Protein AF-A0A7V2MUT1-F1 (afdb_monomer)

Mean predicted aligned error: 11.18 Å

Foldseek 3Di:
DDDDDDDDPDPDPPPAFEKEKEEAPPDPQSVVVVVLCVVVVHHYHYHYCVVPNDDLVVLLLCCVQPNPPQFFDCPDPVNVVVVDDPVPDDSVRSSVVCNVPVVRTQDTWMDGPSDIHGTRDSVVVVVVVVVVVVPDPPDDPDD

Sequence (143 aa):
MGGVGGAPGPRRPGARVTVQVFGFRDCQDTRKALRFFAERRVAVQFVDLAVRPASRGELRRFHERLGAAALIDRERRRFRELGLHVAGDSPERLLERALAEPRILRTPLVRCGQQVAVGHAPETWGAWLAAAGARGPSGRPAG

Nearest PDB structures (foldseek):
  1rw1-assembly1_A  TM=8.883E-01  e=1.138E-09  Pseudomonas aeruginosa PAO1
  3gfk-assembly1_A  TM=9.267E-01  e=1.282E-07  Bacillus subtilis
  6gho-assembly1_A  TM=8.638E-01  e=2.167E-07  Bacillus subtilis subsp. subtilis str. 168
  3l78-assembly1_A  TM=7.827E-01  e=4.792E-08  Streptococcus mutans UA159
  6ghb-assembly1_A  TM=8.557E-01  e=2.990E-06  Bacillus subtilis subsp. subtilis str. 168

Solvent-accessible surface area (backbone atoms only — not comparable to full-atom values): 8678 Å² total; per-residue (Å²): 139,83,90,77,79,82,75,83,66,86,74,74,78,68,83,67,69,53,32,37,39,36,26,44,91,87,38,64,44,27,55,52,52,54,48,61,36,51,79,66,74,46,53,70,48,79,41,45,40,87,83,48,63,72,51,69,72,54,55,47,51,46,31,78,74,62,33,65,75,53,45,36,36,79,82,41,65,70,33,58,75,65,67,64,68,74,83,86,57,52,73,68,57,55,43,53,48,39,65,76,42,54,82,48,42,32,49,15,36,37,35,48,86,94,46,72,49,56,34,79,50,68,68,62,52,48,51,52,52,50,59,56,63,69,60,53,82,78,75,75,80,87,127

Structure (mmCIF, N/CA/C/O backbone):
data_AF-A0A7V2MUT1-F1
#
_entry.id   AF-A0A7V2MUT1-F1
#
loop_
_atom_site.group_PDB
_atom_site.id
_atom_site.type_symbol
_atom_site.label_atom_id
_atom_site.label_alt_id
_atom_site.label_comp_id
_atom_site.label_asym_id
_atom_site.label_entity_id
_atom_site.label_seq_id
_atom_site.pdbx_PDB_ins_code
_atom_site.Cartn_x
_atom_site.Cartn_y
_atom_site.Cartn_z
_atom_site.occupancy
_atom_site.B_iso_or_equiv
_atom_site.auth_seq_id
_atom_site.auth_comp_id
_atom_site.auth_asym_id
_atom_site.auth_atom_id
_atom_site.pdbx_PDB_model_num
ATOM 1 N N . MET A 1 1 ? -31.826 -6.967 45.570 1.00 52.41 1 MET A N 1
ATOM 2 C CA . MET A 1 1 ? -30.624 -7.550 44.934 1.00 52.41 1 MET A CA 1
ATOM 3 C C . MET A 1 1 ? -31.049 -8.248 43.655 1.00 52.41 1 MET A C 1
ATOM 5 O O . MET A 1 1 ? -32.082 -8.897 43.685 1.00 52.41 1 MET A O 1
ATOM 9 N N . GLY A 1 2 ? -30.289 -8.103 42.567 1.00 45.62 2 GLY A N 1
ATOM 10 C CA . GLY A 1 2 ? -30.521 -8.842 41.319 1.00 45.62 2 GLY A CA 1
ATOM 11 C C . GLY A 1 2 ? -30.634 -7.959 40.079 1.00 45.62 2 GLY A C 1
ATOM 12 O O . GLY A 1 2 ? -31.640 -8.005 39.383 1.00 45.62 2 GLY A O 1
ATOM 13 N N . GLY A 1 3 ? -29.614 -7.142 39.807 1.00 48.19 3 GLY A N 1
ATOM 14 C CA . GLY A 1 3 ? -29.414 -6.621 38.460 1.00 48.19 3 GLY A CA 1
ATOM 15 C C . GLY A 1 3 ? -28.873 -7.735 37.568 1.00 48.19 3 GLY A C 1
ATOM 16 O O . GLY A 1 3 ? -27.911 -8.401 37.940 1.00 48.19 3 GLY A O 1
ATOM 17 N N . VAL A 1 4 ? -29.467 -7.918 36.393 1.00 55.84 4 VAL A N 1
ATOM 18 C CA . VAL A 1 4 ? -28.832 -8.619 35.273 1.00 55.84 4 VAL A CA 1
ATOM 19 C C . VAL A 1 4 ? -29.024 -7.769 34.026 1.00 55.84 4 VAL A C 1
ATOM 21 O O . VAL A 1 4 ? -30.126 -7.335 33.698 1.00 55.84 4 VAL A O 1
ATOM 24 N N . GLY A 1 5 ? -27.887 -7.414 33.435 1.00 39.53 5 GLY A N 1
ATOM 25 C CA . GLY A 1 5 ? -27.744 -6.341 32.467 1.00 39.53 5 GLY A CA 1
ATOM 26 C C . GLY A 1 5 ? -28.428 -6.640 31.142 1.00 39.53 5 GLY A C 1
ATOM 27 O O . GLY A 1 5 ? -28.328 -7.742 30.605 1.00 39.53 5 GLY A O 1
ATOM 28 N N . GLY A 1 6 ? -29.076 -5.613 30.591 1.00 38.03 6 GLY A N 1
ATOM 29 C CA . GLY A 1 6 ? -29.519 -5.616 29.206 1.00 38.03 6 GLY A CA 1
ATOM 30 C C . GLY A 1 6 ? -28.330 -5.889 28.287 1.00 38.03 6 GLY A C 1
ATOM 31 O O . GLY A 1 6 ? -27.323 -5.178 28.317 1.00 38.03 6 GLY A O 1
ATOM 32 N N . ALA A 1 7 ? -28.441 -6.952 27.495 1.00 49.38 7 ALA A N 1
ATOM 33 C CA . ALA A 1 7 ? -27.472 -7.291 26.470 1.00 49.38 7 ALA A CA 1
ATOM 34 C C . ALA A 1 7 ? -27.278 -6.094 25.519 1.00 49.38 7 ALA A C 1
ATOM 36 O O . ALA A 1 7 ? -28.265 -5.491 25.086 1.00 49.38 7 ALA A O 1
ATOM 37 N N . PRO A 1 8 ? -26.037 -5.730 25.152 1.00 48.09 8 PRO A N 1
ATOM 38 C CA . PRO A 1 8 ? -25.836 -4.740 24.111 1.00 48.09 8 PRO A CA 1
ATOM 39 C C . PRO A 1 8 ? -26.348 -5.333 22.794 1.00 48.09 8 PRO A C 1
ATOM 41 O O . PRO A 1 8 ? -25.790 -6.306 22.287 1.00 48.09 8 PRO A O 1
ATOM 44 N N . GLY A 1 9 ? -27.420 -4.749 22.252 1.00 40.25 9 GLY A N 1
ATOM 45 C CA . GLY A 1 9 ? -27.944 -5.092 20.930 1.00 40.25 9 GLY A CA 1
ATOM 46 C C . GLY A 1 9 ? -26.858 -5.021 19.844 1.00 40.25 9 GLY A C 1
ATOM 47 O O . GLY A 1 9 ? -25.795 -4.427 20.067 1.00 40.25 9 GLY A O 1
ATOM 48 N N . PRO A 1 10 ? -27.088 -5.617 18.659 1.00 52.59 10 PRO A N 1
ATOM 49 C CA . PRO A 1 10 ? -26.097 -5.649 17.592 1.00 52.59 10 PRO A CA 1
ATOM 50 C C . PRO A 1 10 ? -25.665 -4.219 17.265 1.00 52.59 10 PRO A C 1
ATOM 52 O O . PRO A 1 10 ? -26.432 -3.414 16.732 1.00 52.59 10 PRO A O 1
ATOM 55 N N . ARG A 1 11 ? -24.422 -3.887 17.630 1.00 49.41 11 ARG A N 1
ATOM 56 C CA . ARG A 1 11 ? -23.810 -2.600 17.310 1.00 49.41 11 ARG A CA 1
ATOM 57 C C . ARG A 1 11 ? -23.879 -2.443 15.796 1.00 49.41 11 ARG A C 1
ATOM 59 O O . ARG A 1 11 ? -23.211 -3.183 15.072 1.00 49.41 11 ARG A O 1
ATOM 66 N N . ARG A 1 12 ? -24.686 -1.490 15.320 1.00 48.88 12 ARG A N 1
ATOM 67 C CA . ARG A 1 12 ? -24.679 -1.060 13.917 1.00 48.88 12 ARG A CA 1
ATOM 68 C C . ARG A 1 12 ? -23.217 -0.801 13.537 1.00 48.88 12 ARG A C 1
ATOM 70 O O . ARG A 1 12 ? -22.563 -0.039 14.254 1.00 48.88 12 ARG A O 1
ATOM 77 N N . PRO A 1 13 ? -22.660 -1.421 12.482 1.00 46.03 13 PRO A N 1
ATOM 78 C CA . PRO A 1 13 ? -21.322 -1.075 12.039 1.00 46.03 13 PRO A CA 1
ATOM 79 C C . PRO A 1 13 ? -21.380 0.350 11.480 1.00 46.03 13 PRO A C 1
ATOM 81 O O . PRO A 1 13 ? -21.683 0.551 10.309 1.00 46.03 13 PRO A O 1
ATOM 84 N N . GLY A 1 14 ? -21.126 1.345 12.337 1.00 46.94 14 GLY A N 1
ATOM 85 C CA . GLY A 1 14 ? -20.798 2.697 11.900 1.00 46.94 14 GLY A CA 1
ATOM 86 C C . GLY A 1 14 ? -19.679 2.571 10.876 1.00 46.94 14 GLY A C 1
ATOM 87 O O . GLY A 1 14 ? -18.706 1.875 11.163 1.00 46.94 14 GLY A O 1
ATOM 88 N N . ALA A 1 15 ? -19.915 3.107 9.674 1.00 52.34 15 ALA A N 1
ATOM 89 C CA . ALA A 1 15 ? -19.104 2.984 8.462 1.00 52.34 15 ALA A CA 1
ATOM 90 C C . ALA A 1 15 ? -17.687 2.446 8.735 1.00 52.34 15 ALA A C 1
ATOM 92 O O . ALA A 1 15 ? -16.769 3.203 9.053 1.00 52.34 15 ALA A O 1
ATOM 93 N N . ARG A 1 16 ? -17.526 1.113 8.693 1.00 58.03 16 ARG A N 1
ATOM 94 C CA . ARG A 1 16 ? -16.249 0.483 9.042 1.00 58.03 16 ARG A CA 1
ATOM 95 C C . ARG A 1 16 ? -15.220 0.914 8.010 1.00 58.03 16 ARG A C 1
ATOM 97 O O . ARG A 1 16 ? -15.340 0.572 6.833 1.00 58.03 16 ARG A O 1
ATOM 104 N N . VAL A 1 17 ? -14.203 1.642 8.464 1.00 70.75 17 VAL A N 1
ATOM 105 C CA . VAL A 1 17 ? -12.996 1.908 7.682 1.00 70.75 17 VAL A CA 1
ATOM 106 C C . VAL A 1 17 ? -12.457 0.562 7.213 1.00 70.75 17 VAL A C 1
ATOM 108 O O . VAL A 1 17 ? -11.983 -0.242 8.014 1.00 70.75 17 VAL A O 1
ATOM 111 N N . THR A 1 18 ? -12.616 0.295 5.921 1.00 81.75 18 THR A N 1
ATOM 112 C CA . THR A 1 18 ? -12.179 -0.952 5.301 1.00 81.75 18 THR A CA 1
ATOM 113 C C . THR A 1 18 ? -10.854 -0.673 4.624 1.00 81.75 18 THR A C 1
ATOM 115 O O . THR A 1 18 ? -10.796 0.064 3.634 1.00 81.75 18 THR A O 1
ATOM 118 N N . VAL A 1 19 ? -9.791 -1.232 5.193 1.00 89.31 19 VAL A N 1
ATOM 119 C CA . VAL A 1 19 ? -8.444 -1.123 4.644 1.00 89.31 19 VAL A CA 1
ATOM 120 C C . VAL A 1 19 ? -8.163 -2.368 3.816 1.00 89.31 19 VAL A C 1
ATOM 122 O O . VAL A 1 19 ? -8.417 -3.485 4.252 1.00 89.31 19 VAL A O 1
ATOM 125 N N . GLN A 1 20 ? -7.639 -2.185 2.613 1.00 91.38 20 GLN A N 1
ATOM 126 C CA . GLN A 1 20 ? -7.138 -3.268 1.774 1.00 91.38 20 GLN A CA 1
ATOM 127 C C . GLN A 1 20 ? -5.624 -3.133 1.674 1.00 91.38 20 GLN A C 1
ATOM 129 O O . GLN A 1 20 ? -5.113 -2.040 1.432 1.00 91.38 20 GLN A O 1
ATOM 134 N N . VAL A 1 21 ? -4.910 -4.229 1.887 1.00 92.19 21 VAL A N 1
ATOM 135 C CA . VAL A 1 21 ? -3.452 -4.294 1.812 1.00 92.1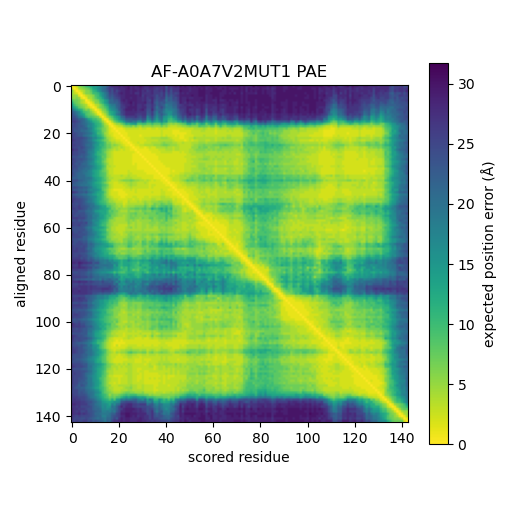9 21 VAL A CA 1
ATOM 136 C C . VAL A 1 21 ? -3.100 -5.336 0.768 1.00 92.19 21 VAL A C 1
ATOM 138 O O . VAL A 1 21 ? -3.325 -6.524 0.980 1.00 92.19 21 VAL A O 1
ATOM 141 N N . PHE A 1 22 ? -2.532 -4.893 -0.345 1.00 92.06 22 PHE A N 1
ATOM 142 C CA . PHE A 1 22 ? -1.999 -5.759 -1.384 1.00 92.06 22 PHE A CA 1
ATOM 143 C C . PHE A 1 22 ? -0.491 -5.868 -1.201 1.00 92.06 22 PHE A C 1
ATOM 145 O O . PHE A 1 22 ? 0.209 -4.862 -1.072 1.00 92.06 22 PHE A O 1
ATOM 152 N N . GLY A 1 23 ? 0.034 -7.079 -1.182 1.00 90.94 23 GLY A N 1
ATOM 153 C CA . GLY A 1 23 ? 1.463 -7.284 -1.021 1.00 90.94 23 GLY A CA 1
ATOM 154 C C . GLY A 1 23 ? 1.820 -8.750 -1.090 1.00 90.94 23 GLY A C 1
ATOM 155 O O . GLY A 1 23 ? 1.025 -9.569 -1.538 1.00 90.94 23 GLY A O 1
ATOM 156 N N . PHE A 1 24 ? 3.011 -9.072 -0.609 1.00 89.75 24 PHE A N 1
ATOM 157 C CA . PHE A 1 24 ? 3.489 -10.446 -0.540 1.00 89.75 24 PHE A CA 1
ATOM 158 C C . PHE A 1 24 ? 3.736 -10.846 0.909 1.00 89.75 24 PHE A C 1
ATOM 160 O O . PHE A 1 24 ? 4.117 -10.015 1.739 1.00 89.75 24 PHE A O 1
ATOM 167 N N . ARG A 1 25 ? 3.545 -12.127 1.226 1.00 86.81 25 ARG A N 1
ATOM 168 C CA . ARG A 1 25 ? 3.746 -12.653 2.589 1.00 86.81 25 ARG A CA 1
ATOM 169 C C . ARG A 1 25 ? 5.214 -12.624 3.029 1.00 86.81 25 ARG A C 1
ATOM 171 O O . ARG A 1 25 ? 5.493 -12.416 4.209 1.00 86.81 25 ARG A O 1
ATOM 178 N N . ASP A 1 26 ? 6.142 -12.788 2.088 1.00 86.31 26 ASP A N 1
ATOM 179 C CA . ASP A 1 26 ? 7.594 -12.699 2.295 1.00 86.31 26 ASP A CA 1
ATOM 180 C C . ASP A 1 26 ? 8.070 -11.247 2.521 1.00 86.31 26 ASP A C 1
ATOM 182 O O . ASP A 1 26 ? 9.105 -11.017 3.154 1.00 86.31 26 ASP A O 1
ATOM 186 N N . CYS A 1 27 ? 7.281 -10.244 2.123 1.00 86.06 27 CYS A N 1
ATOM 187 C CA . CYS A 1 27 ? 7.610 -8.831 2.294 1.00 86.06 27 CYS A CA 1
ATOM 188 C C . CYS A 1 27 ? 7.480 -8.367 3.760 1.00 86.06 27 CYS A C 1
ATOM 190 O O . CYS A 1 27 ? 6.403 -8.393 4.364 1.00 86.06 27 CYS A O 1
ATOM 192 N N . GLN A 1 28 ? 8.581 -7.875 4.340 1.00 87.69 28 GLN A N 1
ATOM 193 C CA . GLN A 1 28 ? 8.596 -7.342 5.710 1.00 87.69 28 GLN A CA 1
ATOM 194 C C . GLN A 1 28 ? 7.690 -6.115 5.875 1.00 87.69 28 GLN A C 1
ATOM 196 O O . GLN A 1 28 ? 6.960 -6.022 6.860 1.00 87.69 28 GLN A O 1
ATOM 201 N N . ASP A 1 29 ? 7.680 -5.203 4.902 1.00 89.50 29 ASP A N 1
ATOM 202 C CA . ASP A 1 29 ? 6.872 -3.979 4.971 1.00 89.50 29 ASP A CA 1
ATOM 203 C C . ASP A 1 29 ? 5.370 -4.273 4.935 1.00 89.50 29 ASP A C 1
ATOM 205 O O . ASP A 1 29 ? 4.587 -3.610 5.617 1.00 89.50 29 ASP A O 1
ATOM 209 N N . THR A 1 30 ? 4.972 -5.327 4.215 1.00 91.00 30 THR A N 1
ATOM 210 C CA . THR A 1 30 ? 3.588 -5.819 4.208 1.00 91.00 30 THR A CA 1
ATOM 211 C C . THR A 1 30 ? 3.193 -6.316 5.597 1.00 91.00 30 THR A C 1
ATOM 213 O O . THR A 1 30 ? 2.165 -5.902 6.129 1.00 91.00 30 THR A O 1
ATOM 216 N N . ARG A 1 31 ? 4.041 -7.124 6.247 1.00 91.19 31 ARG A N 1
ATOM 217 C CA . ARG A 1 31 ? 3.808 -7.587 7.627 1.00 91.19 31 ARG A CA 1
ATOM 218 C C . ARG A 1 31 ? 3.721 -6.428 8.623 1.00 91.19 31 ARG A C 1
ATOM 220 O O . ARG A 1 31 ? 2.836 -6.436 9.478 1.00 91.19 31 ARG A O 1
ATOM 227 N N . LYS A 1 32 ? 4.582 -5.411 8.489 1.00 91.56 32 LYS A N 1
ATOM 228 C CA . LYS A 1 32 ? 4.521 -4.187 9.308 1.00 91.56 32 LYS A CA 1
ATOM 229 C C . LYS A 1 32 ? 3.193 -3.447 9.125 1.00 91.56 32 LYS A C 1
ATOM 231 O O . LYS A 1 32 ? 2.601 -3.034 10.117 1.00 91.56 32 LYS A O 1
ATOM 236 N N . ALA A 1 33 ? 2.706 -3.311 7.888 1.00 91.88 33 ALA A N 1
ATOM 237 C CA . ALA A 1 33 ? 1.413 -2.683 7.610 1.00 91.88 33 ALA A CA 1
ATOM 238 C C . ALA A 1 33 ? 0.254 -3.452 8.256 1.00 91.88 33 ALA A C 1
ATOM 240 O O . ALA A 1 33 ? -0.548 -2.864 8.977 1.00 91.88 33 ALA A O 1
ATOM 241 N N . LEU A 1 34 ? 0.200 -4.774 8.062 1.00 90.88 34 LEU A N 1
ATOM 242 C CA . LEU A 1 34 ? -0.826 -5.624 8.672 1.00 90.88 34 LEU A CA 1
ATOM 243 C C . LEU A 1 34 ? -0.837 -5.481 10.198 1.00 90.88 34 LEU A C 1
ATOM 245 O O . LEU A 1 34 ? -1.899 -5.275 10.785 1.00 90.88 34 LEU A O 1
ATOM 249 N N . ARG A 1 35 ? 0.342 -5.516 10.834 1.00 90.19 35 ARG A N 1
ATOM 250 C CA . ARG A 1 35 ? 0.480 -5.329 12.283 1.00 90.19 35 ARG A CA 1
ATOM 251 C C . ARG A 1 35 ? -0.011 -3.953 12.736 1.00 90.19 35 ARG A C 1
ATOM 253 O O . ARG A 1 35 ? -0.794 -3.884 13.677 1.00 90.19 35 ARG A O 1
ATOM 260 N N . PHE A 1 36 ? 0.381 -2.884 12.041 1.00 90.62 36 PHE A N 1
ATOM 261 C CA . PHE A 1 36 ? -0.010 -1.512 12.376 1.00 90.62 36 PHE A CA 1
ATOM 262 C C . PHE A 1 36 ? -1.534 -1.344 12.477 1.00 90.62 36 PHE A C 1
ATOM 264 O O . PHE A 1 36 ? -2.037 -0.721 13.417 1.00 90.62 36 PHE A O 1
ATOM 271 N N . PHE A 1 37 ? -2.268 -1.905 11.514 1.00 88.62 37 PHE A N 1
ATOM 272 C CA . PHE A 1 37 ? -3.729 -1.850 11.484 1.00 88.62 37 PHE A CA 1
ATOM 273 C C . PHE A 1 37 ? -4.381 -2.830 12.468 1.00 88.62 37 PHE A C 1
ATOM 275 O O . PHE A 1 37 ? -5.383 -2.478 13.095 1.00 88.62 37 PHE A O 1
ATOM 282 N N . ALA A 1 38 ? -3.806 -4.025 12.648 1.00 86.81 38 ALA A N 1
ATOM 283 C CA . ALA A 1 38 ? -4.287 -5.013 13.612 1.00 86.81 38 ALA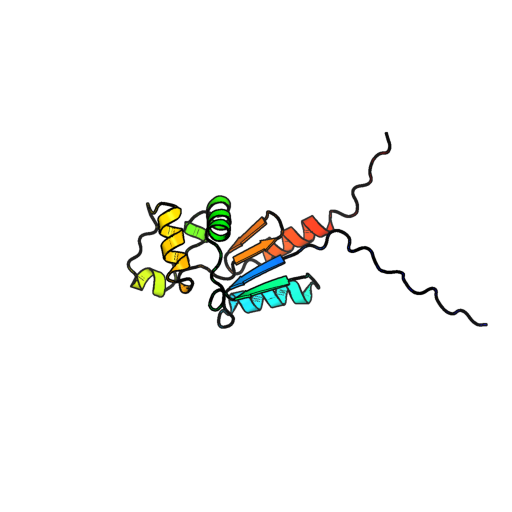 A CA 1
ATOM 284 C C . ALA A 1 38 ? -4.216 -4.485 15.056 1.00 86.81 38 ALA A C 1
ATOM 286 O O . ALA A 1 38 ? -5.197 -4.581 15.793 1.00 86.81 38 ALA A O 1
ATOM 287 N N . GLU A 1 39 ? -3.107 -3.838 15.433 1.00 87.62 39 GLU A N 1
ATOM 288 C CA . GLU A 1 39 ? -2.928 -3.202 16.750 1.00 87.62 39 GLU A CA 1
ATOM 289 C C . GLU A 1 39 ? -3.972 -2.101 17.009 1.00 87.62 39 GLU A C 1
ATOM 291 O O . GLU A 1 39 ? -4.361 -1.856 18.148 1.00 87.62 39 GLU A O 1
ATOM 296 N N . ARG A 1 40 ? -4.494 -1.479 15.946 1.00 84.75 40 ARG A N 1
ATOM 297 C CA . ARG A 1 40 ? -5.526 -0.428 15.999 1.00 84.75 40 ARG A CA 1
ATOM 298 C C . ARG A 1 40 ? -6.949 -0.961 15.811 1.00 84.75 40 ARG A C 1
ATOM 300 O O . ARG A 1 40 ? -7.880 -0.169 15.692 1.00 84.75 40 ARG A O 1
ATOM 307 N N . ARG A 1 41 ? -7.132 -2.289 15.791 1.00 83.62 41 ARG A N 1
ATOM 308 C CA . ARG A 1 41 ? -8.424 -2.978 15.590 1.00 83.62 41 ARG A CA 1
ATOM 309 C C . ARG A 1 41 ? -9.153 -2.551 14.307 1.00 83.62 41 ARG A C 1
ATOM 311 O O . ARG A 1 41 ? -10.383 -2.528 14.257 1.00 83.62 41 ARG A O 1
ATOM 318 N N . VAL A 1 42 ? -8.396 -2.214 13.265 1.00 85.25 42 VAL A N 1
ATOM 319 C CA . VAL A 1 42 ? -8.935 -1.836 11.954 1.00 85.25 42 VAL A CA 1
ATOM 320 C C . VAL A 1 42 ? -9.157 -3.092 11.117 1.00 85.25 42 VAL A C 1
ATOM 322 O O . VAL A 1 42 ? -8.316 -3.988 11.092 1.00 85.25 42 VAL A O 1
ATOM 325 N N . ALA A 1 43 ? -10.287 -3.160 10.411 1.00 83.75 43 ALA A N 1
ATOM 326 C CA . ALA A 1 43 ? -10.567 -4.262 9.500 1.00 83.75 43 ALA A CA 1
ATOM 327 C C . ALA A 1 43 ? -9.666 -4.162 8.259 1.00 83.75 43 ALA A C 1
ATOM 329 O O . ALA A 1 43 ? -9.767 -3.204 7.487 1.00 83.75 43 ALA A O 1
ATOM 330 N N . VAL A 1 44 ? -8.802 -5.163 8.074 1.00 89.56 44 VAL A N 1
ATOM 331 C CA . VAL A 1 44 ? -7.864 -5.246 6.952 1.00 89.56 44 VAL A CA 1
ATOM 332 C C . VAL A 1 44 ? -8.168 -6.461 6.097 1.00 89.56 44 VAL A C 1
ATOM 334 O O . VAL A 1 44 ? -8.243 -7.580 6.598 1.00 89.56 44 VAL A O 1
ATOM 337 N N . GLN A 1 45 ? -8.282 -6.247 4.794 1.00 90.75 45 GLN A N 1
ATOM 338 C CA . GLN A 1 45 ? -8.301 -7.310 3.801 1.00 90.75 45 GLN A CA 1
ATOM 339 C C . GLN A 1 45 ? -6.911 -7.421 3.187 1.00 90.75 45 GLN A C 1
ATOM 341 O O . GLN A 1 45 ? -6.460 -6.515 2.487 1.00 90.75 45 GLN A O 1
ATOM 346 N N . PHE A 1 46 ? -6.219 -8.517 3.477 1.00 91.31 46 PHE A N 1
ATOM 347 C CA . PHE A 1 46 ? -4.934 -8.808 2.858 1.00 91.31 46 PHE A CA 1
ATOM 348 C C . PHE A 1 46 ? -5.140 -9.549 1.533 1.00 91.31 46 PHE A C 1
ATOM 350 O O . PHE A 1 46 ? -5.809 -10.582 1.500 1.00 91.31 46 PHE A O 1
ATOM 357 N N . VAL A 1 47 ? -4.545 -9.033 0.460 1.00 89.81 47 VAL A N 1
ATOM 358 C CA . VAL A 1 47 ? -4.548 -9.641 -0.872 1.00 89.81 47 VAL A CA 1
ATOM 359 C C . VAL A 1 47 ? -3.113 -9.979 -1.252 1.00 89.81 47 VAL A C 1
ATOM 361 O O . VAL A 1 47 ? -2.251 -9.103 -1.337 1.00 89.81 47 VAL A O 1
ATOM 364 N N . ASP A 1 48 ? -2.863 -11.267 -1.466 1.00 89.75 48 ASP A N 1
ATOM 365 C CA . ASP A 1 48 ? -1.548 -11.765 -1.847 1.00 89.75 48 ASP A CA 1
ATOM 366 C C . ASP A 1 48 ? -1.346 -11.622 -3.356 1.00 89.75 48 ASP A C 1
ATOM 368 O O . ASP A 1 48 ? -1.982 -12.335 -4.133 1.00 89.75 48 ASP A O 1
ATOM 372 N N . LEU A 1 49 ? -0.457 -10.718 -3.763 1.00 86.12 49 LEU A N 1
ATOM 373 C CA . LEU A 1 49 ? -0.167 -10.439 -5.171 1.00 86.12 49 LEU A CA 1
ATOM 374 C C . LEU A 1 49 ? 0.513 -11.610 -5.890 1.00 86.12 49 LEU A C 1
ATOM 376 O O . LEU A 1 49 ? 0.458 -11.663 -7.116 1.00 86.12 49 LEU A O 1
ATOM 380 N N . ALA A 1 50 ? 1.125 -12.551 -5.159 1.00 82.44 50 ALA A N 1
ATOM 381 C CA . ALA A 1 50 ? 1.682 -13.764 -5.759 1.00 82.44 50 ALA A CA 1
ATOM 382 C C . ALA A 1 50 ? 0.596 -14.783 -6.135 1.00 82.44 50 ALA A C 1
ATOM 384 O O . ALA A 1 50 ? 0.795 -15.57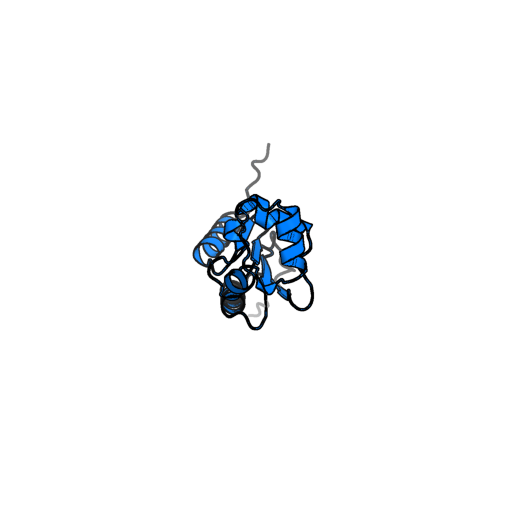9 -7.046 1.00 82.44 50 ALA A O 1
ATOM 385 N N . VAL A 1 51 ? -0.544 -14.762 -5.437 1.00 82.75 51 VAL A N 1
ATOM 386 C CA . VAL A 1 51 ? -1.673 -15.678 -5.679 1.00 82.75 51 VAL A CA 1
ATOM 387 C C . VAL A 1 51 ? -2.729 -15.023 -6.566 1.00 82.75 51 VAL A C 1
ATOM 389 O O . VAL A 1 51 ? -3.306 -15.666 -7.439 1.00 82.75 51 VAL A O 1
ATOM 392 N N . ARG A 1 52 ? -3.002 -13.737 -6.336 1.00 80.69 52 ARG A N 1
ATOM 393 C CA . ARG A 1 52 ? -3.970 -12.939 -7.082 1.00 80.69 52 ARG A CA 1
ATOM 394 C C . ARG A 1 52 ? -3.324 -11.610 -7.478 1.00 80.69 52 ARG A C 1
ATOM 396 O O . ARG A 1 52 ? -3.254 -10.713 -6.634 1.00 80.69 52 ARG A O 1
ATOM 403 N N . PRO A 1 53 ? -2.890 -11.448 -8.739 1.00 74.50 53 PRO A N 1
ATOM 404 C CA . PRO A 1 53 ? -2.351 -10.174 -9.191 1.00 74.50 53 PRO A CA 1
ATOM 405 C C . PRO A 1 53 ? -3.412 -9.073 -9.056 1.00 74.50 53 PRO A C 1
ATOM 407 O O . PRO A 1 53 ? -4.608 -9.313 -9.247 1.00 74.50 53 PRO A O 1
ATOM 410 N N . ALA A 1 54 ? -2.974 -7.861 -8.706 1.00 77.75 54 ALA A N 1
ATOM 411 C CA . ALA A 1 54 ? -3.861 -6.704 -8.650 1.00 77.75 54 ALA A CA 1
ATOM 412 C C . ALA A 1 54 ? -4.462 -6.455 -10.032 1.00 77.75 54 ALA A C 1
ATOM 414 O O . ALA A 1 54 ? -3.777 -6.559 -11.050 1.00 77.75 54 ALA A O 1
ATOM 415 N N . SER A 1 55 ? -5.741 -6.091 -10.073 1.00 80.25 55 SER A N 1
ATOM 416 C CA . SER A 1 55 ? -6.379 -5.816 -11.357 1.00 80.25 55 SER A CA 1
ATOM 417 C C . SER A 1 55 ? -5.770 -4.571 -11.998 1.00 80.25 55 SER A C 1
ATOM 419 O O . SER A 1 55 ? -5.401 -3.613 -11.312 1.00 80.25 55 SER A O 1
ATOM 421 N N . ARG A 1 56 ? -5.756 -4.527 -13.334 1.00 81.62 56 ARG A N 1
ATOM 422 C CA . ARG A 1 56 ? -5.278 -3.365 -14.103 1.00 81.62 56 ARG A CA 1
ATOM 423 C C . ARG A 1 56 ? -5.896 -2.046 -13.624 1.00 81.62 56 ARG A C 1
ATOM 425 O O . ARG A 1 56 ? -5.197 -1.051 -13.458 1.00 81.62 56 ARG A O 1
ATOM 432 N N . GLY A 1 57 ? -7.201 -2.048 -13.346 1.00 81.25 57 GLY A N 1
ATOM 433 C CA . GLY A 1 57 ? -7.914 -0.871 -12.842 1.00 81.25 57 GLY A CA 1
ATOM 434 C C . GLY A 1 57 ? -7.476 -0.423 -11.442 1.00 81.25 57 GLY A C 1
ATOM 435 O O . GLY A 1 57 ? -7.490 0.771 -11.148 1.00 81.25 57 GLY A O 1
ATOM 436 N N . GLU A 1 58 ? -7.051 -1.349 -10.581 1.00 81.75 58 GLU A N 1
ATOM 437 C CA . GLU A 1 58 ? -6.548 -1.010 -9.247 1.00 81.75 58 GLU A CA 1
ATOM 438 C C . GLU A 1 58 ? -5.181 -0.356 -9.343 1.00 81.75 58 GLU A C 1
ATOM 440 O O . GLU A 1 58 ? -5.004 0.755 -8.847 1.00 81.75 58 GLU A O 1
ATOM 445 N N . LEU A 1 59 ? -4.243 -0.991 -10.046 1.00 81.50 59 LEU A N 1
ATOM 446 C CA . LEU A 1 59 ? -2.911 -0.436 -10.274 1.00 81.50 59 LEU A CA 1
ATOM 447 C C . LEU A 1 59 ? -2.980 0.931 -10.969 1.00 81.50 59 LEU A C 1
ATOM 449 O O . LEU A 1 59 ? -2.261 1.850 -10.575 1.00 81.50 59 LEU A O 1
ATOM 453 N N . ARG A 1 60 ? -3.907 1.112 -11.923 1.00 83.75 60 ARG A N 1
ATOM 454 C CA . ARG A 1 60 ? -4.148 2.410 -12.566 1.00 83.75 60 ARG A CA 1
ATOM 455 C C . ARG A 1 60 ? -4.554 3.469 -11.544 1.00 83.75 60 ARG A C 1
ATOM 457 O O . ARG A 1 60 ? -4.040 4.580 -11.587 1.00 83.75 60 ARG A O 1
ATOM 464 N N . ARG A 1 61 ? -5.414 3.125 -10.583 1.00 83.81 61 ARG A N 1
ATOM 465 C CA . ARG A 1 61 ? -5.814 4.045 -9.510 1.00 83.81 61 ARG A CA 1
ATOM 466 C C . ARG A 1 61 ? -4.634 4.435 -8.620 1.00 83.81 61 ARG A C 1
ATOM 468 O O . ARG A 1 61 ? -4.540 5.596 -8.236 1.00 83.81 61 ARG A O 1
ATOM 475 N N . PHE A 1 62 ? -3.739 3.505 -8.282 1.00 85.00 62 PHE A N 1
ATOM 476 C CA . PHE A 1 62 ? -2.524 3.852 -7.532 1.00 85.00 62 PHE A CA 1
ATOM 477 C C . PHE A 1 62 ? -1.617 4.778 -8.348 1.00 85.00 62 PHE A C 1
ATOM 479 O O . PHE A 1 62 ? -1.149 5.787 -7.825 1.00 85.00 62 PHE A O 1
ATOM 486 N N . HIS A 1 63 ? -1.441 4.480 -9.635 1.00 82.12 63 HIS A N 1
ATOM 487 C CA . HIS A 1 63 ? -0.686 5.313 -10.563 1.00 82.12 63 HIS A CA 1
ATOM 488 C C . HIS A 1 63 ? -1.262 6.733 -10.679 1.00 82.12 63 HIS A C 1
ATOM 490 O O . HIS A 1 63 ? -0.526 7.697 -10.525 1.00 82.12 63 HIS A O 1
ATOM 496 N N . GLU A 1 64 ? -2.566 6.891 -10.902 1.00 81.94 64 GLU A N 1
ATOM 497 C CA . GLU A 1 64 ? -3.201 8.212 -11.048 1.00 81.94 64 GLU A CA 1
ATOM 498 C C . GLU A 1 64 ? -3.137 9.049 -9.764 1.00 81.94 64 GLU A C 1
ATOM 500 O O . GLU A 1 64 ? -3.156 10.275 -9.822 1.00 81.94 64 GLU A O 1
ATOM 505 N N . ARG A 1 65 ? -3.065 8.404 -8.594 1.00 84.44 65 ARG A N 1
ATOM 506 C CA . ARG A 1 65 ? -3.072 9.091 -7.294 1.00 84.44 65 ARG A CA 1
ATOM 507 C C . ARG A 1 65 ? -1.680 9.411 -6.761 1.00 84.44 65 ARG A C 1
ATOM 509 O O . ARG A 1 65 ? -1.532 10.414 -6.075 1.00 84.44 65 ARG A O 1
ATOM 516 N N . LEU A 1 66 ? -0.697 8.550 -7.018 1.00 80.69 66 LEU A N 1
ATOM 517 C CA . LEU A 1 66 ? 0.655 8.653 -6.453 1.00 80.69 66 LEU A CA 1
ATOM 518 C C . LEU A 1 66 ? 1.737 8.875 -7.519 1.00 80.69 66 LEU A C 1
ATOM 520 O O . LEU A 1 66 ? 2.859 9.250 -7.191 1.00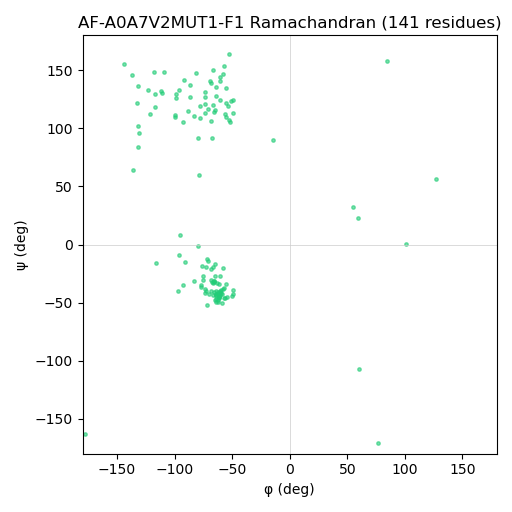 80.69 66 LEU A O 1
ATOM 524 N N . GLY A 1 67 ? 1.414 8.633 -8.788 1.00 75.38 67 GLY A N 1
ATOM 525 C CA . GLY A 1 67 ? 2.345 8.643 -9.910 1.00 75.38 67 GLY A CA 1
ATOM 526 C C . GLY A 1 67 ? 3.095 7.319 -10.093 1.00 75.38 67 GLY A C 1
ATOM 527 O O . GLY A 1 67 ? 3.288 6.534 -9.160 1.00 75.38 67 GLY A O 1
ATOM 528 N N . ALA A 1 68 ? 3.587 7.087 -11.314 1.00 69.38 68 ALA A N 1
ATOM 529 C CA . ALA A 1 68 ? 4.410 5.921 -11.658 1.00 69.38 68 ALA A CA 1
ATOM 530 C C . ALA A 1 68 ? 5.662 5.775 -10.775 1.00 69.38 68 ALA A C 1
ATOM 532 O O . ALA A 1 68 ? 6.08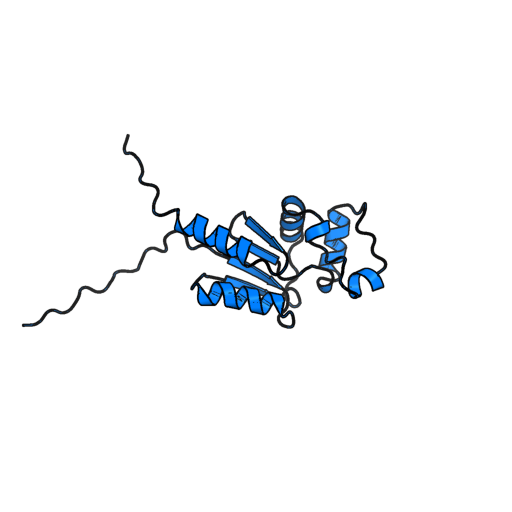2 4.662 -10.467 1.00 69.38 68 ALA A O 1
ATOM 533 N N . ALA A 1 69 ? 6.248 6.899 -10.349 1.00 68.06 69 ALA A N 1
ATOM 534 C CA . ALA A 1 69 ? 7.458 6.925 -9.530 1.00 68.06 69 ALA A CA 1
ATOM 535 C C . ALA A 1 69 ? 7.262 6.334 -8.127 1.00 68.06 69 ALA A C 1
ATOM 537 O O . ALA A 1 69 ? 8.195 5.762 -7.577 1.00 68.06 69 ALA A O 1
ATOM 538 N N . ALA A 1 70 ? 6.065 6.476 -7.554 1.00 74.50 70 ALA A N 1
ATOM 539 C CA . ALA A 1 70 ? 5.756 5.938 -6.235 1.00 74.50 70 ALA A CA 1
ATOM 540 C C . ALA A 1 70 ? 5.369 4.455 -6.298 1.00 74.50 70 ALA A C 1
ATOM 542 O O . ALA A 1 70 ? 5.636 3.717 -5.352 1.00 74.50 70 ALA A O 1
ATOM 543 N N . LEU A 1 71 ? 4.744 4.032 -7.405 1.00 77.00 71 LEU A N 1
ATOM 544 C CA . LEU A 1 71 ? 4.256 2.667 -7.599 1.00 77.00 71 LEU A CA 1
ATOM 545 C C . LEU A 1 71 ? 5.391 1.668 -7.864 1.00 77.00 71 LEU A C 1
ATOM 547 O O . LEU A 1 71 ? 5.344 0.537 -7.378 1.00 77.00 71 LEU A O 1
ATOM 551 N N . ILE A 1 72 ? 6.401 2.087 -8.628 1.00 77.06 72 ILE A N 1
ATOM 552 C CA . ILE A 1 72 ? 7.551 1.254 -8.972 1.00 77.06 72 ILE A CA 1
ATOM 553 C C . ILE A 1 72 ? 8.723 1.587 -8.066 1.00 77.06 72 ILE A C 1
ATOM 555 O O . ILE A 1 72 ? 9.154 2.737 -7.975 1.00 77.06 72 ILE A O 1
ATOM 559 N N . ASP A 1 73 ? 9.270 0.561 -7.427 1.00 73.62 73 ASP A N 1
ATOM 560 C CA . ASP A 1 73 ? 10.441 0.722 -6.583 1.00 73.62 73 ASP A CA 1
ATOM 561 C C . ASP A 1 73 ? 11.707 0.790 -7.448 1.00 73.62 73 ASP A C 1
ATOM 563 O O . ASP A 1 73 ? 12.316 -0.225 -7.793 1.00 73.62 73 ASP A O 1
ATOM 567 N N . ARG A 1 74 ? 12.091 2.016 -7.816 1.00 66.56 74 ARG A N 1
ATOM 568 C CA . ARG A 1 74 ? 13.282 2.297 -8.634 1.00 66.56 74 ARG A CA 1
ATOM 569 C C . ARG A 1 74 ? 14.596 1.929 -7.933 1.00 66.56 74 ARG A C 1
ATOM 571 O O . ARG A 1 74 ? 15.639 1.836 -8.583 1.00 66.56 74 ARG A O 1
ATOM 578 N N . GLU A 1 75 ? 14.564 1.735 -6.616 1.00 62.88 75 GLU A N 1
ATOM 579 C CA . GLU A 1 75 ? 15.737 1.373 -5.822 1.00 62.88 75 GLU A CA 1
ATOM 580 C C . GLU A 1 75 ? 15.921 -0.144 -5.698 1.00 62.88 75 GLU A C 1
ATOM 582 O O . GLU A 1 75 ? 17.021 -0.602 -5.379 1.00 62.88 75 GLU A O 1
ATOM 587 N N . ARG A 1 76 ? 14.898 -0.953 -6.015 1.00 65.81 76 ARG A N 1
ATOM 588 C CA . ARG A 1 76 ? 15.024 -2.417 -6.003 1.00 65.81 76 ARG A CA 1
ATOM 589 C C . ARG A 1 76 ? 16.027 -2.889 -7.047 1.00 65.81 76 ARG A C 1
ATOM 591 O O . ARG A 1 76 ? 15.955 -2.544 -8.226 1.00 65.81 76 ARG A O 1
ATOM 598 N N . ARG A 1 77 ? 16.886 -3.819 -6.623 1.00 63.00 77 ARG A N 1
ATOM 599 C CA . ARG A 1 77 ? 17.831 -4.530 -7.492 1.00 63.00 77 ARG A CA 1
ATOM 600 C C . ARG A 1 77 ? 17.142 -5.123 -8.727 1.00 63.00 77 ARG A C 1
ATOM 602 O O . ARG A 1 77 ? 17.604 -4.873 -9.828 1.00 63.00 77 ARG A O 1
ATOM 609 N N . ARG A 1 78 ? 15.970 -5.749 -8.548 1.00 64.44 78 ARG A N 1
ATOM 610 C CA . ARG A 1 78 ? 15.149 -6.330 -9.626 1.00 64.44 78 ARG A CA 1
ATOM 611 C C . ARG A 1 78 ? 14.764 -5.313 -10.708 1.00 64.44 78 ARG A C 1
ATOM 613 O O . ARG A 1 78 ? 14.735 -5.652 -11.882 1.00 64.44 78 ARG A O 1
ATOM 620 N N . PHE A 1 79 ? 14.488 -4.066 -10.323 1.00 65.25 79 PHE A N 1
ATOM 621 C CA . PHE A 1 79 ? 14.149 -2.993 -11.258 1.00 65.25 79 PHE A CA 1
ATOM 622 C C . PHE A 1 79 ? 15.364 -2.571 -12.096 1.00 65.25 79 PHE A C 1
ATOM 624 O O . PHE A 1 79 ? 15.258 -2.421 -13.312 1.00 65.25 79 PHE A O 1
ATOM 631 N N . ARG A 1 80 ? 16.532 -2.456 -11.447 1.00 64.81 80 ARG A N 1
ATOM 632 C CA . ARG A 1 80 ? 17.813 -2.158 -12.109 1.00 64.81 80 ARG A CA 1
ATOM 633 C C . ARG A 1 80 ? 18.284 -3.315 -12.998 1.00 64.81 80 ARG A C 1
ATOM 635 O O . ARG A 1 80 ? 18.751 -3.070 -14.101 1.00 64.81 80 ARG A O 1
ATOM 642 N N . GLU A 1 81 ? 18.114 -4.560 -12.550 1.00 61.03 81 GLU A N 1
ATOM 643 C CA . GLU A 1 81 ? 18.446 -5.785 -13.300 1.00 61.03 81 GLU A CA 1
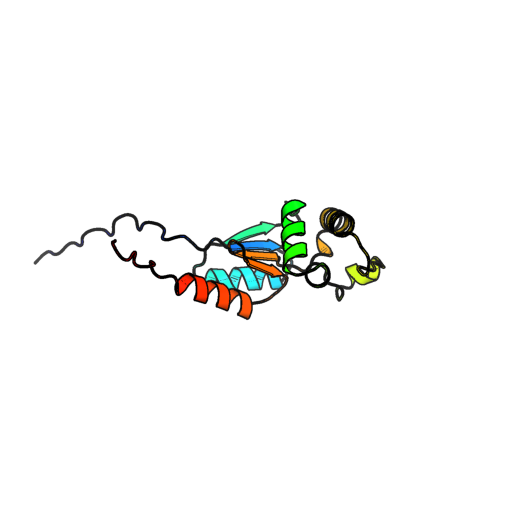ATOM 644 C C . GLU A 1 81 ? 17.612 -5.930 -14.576 1.00 61.03 81 GLU A C 1
ATOM 646 O O . GLU A 1 81 ? 18.111 -6.423 -15.581 1.00 61.03 81 GLU A O 1
ATOM 651 N N . LEU A 1 82 ? 16.361 -5.464 -14.560 1.00 62.31 82 LEU A N 1
ATOM 652 C CA . LEU A 1 82 ? 15.496 -5.458 -15.739 1.00 62.31 82 LEU A CA 1
ATOM 653 C C . LEU A 1 82 ? 15.791 -4.292 -16.705 1.00 62.31 82 LEU A C 1
ATOM 655 O O . LEU A 1 82 ? 15.126 -4.189 -17.734 1.00 62.31 82 LEU A O 1
ATOM 659 N N . GLY A 1 83 ? 16.745 -3.402 -16.389 1.00 59.75 83 GLY A N 1
ATOM 660 C CA . GLY A 1 83 ? 17.112 -2.260 -17.239 1.00 59.75 83 GLY A CA 1
ATOM 661 C C . GLY A 1 83 ? 15.950 -1.299 -17.513 1.00 59.75 83 GLY A C 1
ATOM 662 O O . GLY A 1 83 ? 15.930 -0.609 -18.532 1.00 59.75 83 GLY A O 1
ATOM 663 N N . LEU A 1 84 ? 14.935 -1.288 -16.644 1.00 61.78 84 LEU A N 1
ATOM 664 C CA . LEU A 1 84 ? 13.695 -0.568 -16.899 1.00 61.78 84 LEU A CA 1
ATOM 665 C C . LEU A 1 84 ? 13.891 0.926 -16.636 1.00 61.78 84 LEU A C 1
ATOM 667 O O . LEU A 1 84 ? 14.144 1.354 -15.513 1.00 61.78 84 LEU A O 1
ATOM 671 N N . HIS A 1 85 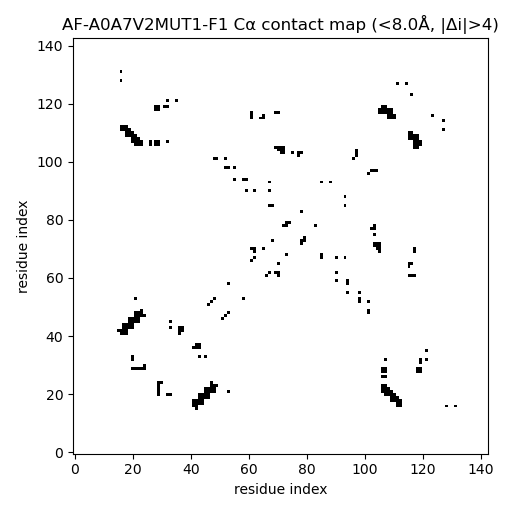? 13.699 1.744 -17.666 1.00 58.34 85 HIS A N 1
ATOM 672 C CA . HIS A 1 85 ? 13.535 3.185 -17.514 1.00 58.34 85 HIS A CA 1
ATOM 673 C C . HIS A 1 85 ? 12.037 3.493 -17.414 1.00 58.34 85 HIS A C 1
ATOM 675 O O . HIS A 1 85 ? 11.322 3.461 -18.404 1.00 58.34 85 HIS A O 1
ATOM 681 N N . VAL A 1 86 ? 11.549 3.808 -16.208 1.00 56.72 86 VAL A N 1
ATOM 682 C CA . VAL A 1 86 ? 10.143 4.239 -15.994 1.00 56.72 86 VAL A CA 1
ATOM 683 C C . VAL A 1 86 ? 9.889 5.644 -16.559 1.00 56.72 86 VAL A C 1
ATOM 685 O O . VAL A 1 86 ? 8.745 6.073 -16.690 1.00 56.72 86 VAL A O 1
ATOM 688 N N . ALA A 1 87 ? 10.948 6.390 -16.882 1.00 51.59 87 ALA A N 1
ATOM 689 C CA . ALA A 1 87 ? 10.833 7.701 -17.504 1.00 51.59 87 ALA A CA 1
ATOM 690 C C . ALA A 1 87 ? 10.292 7.556 -18.939 1.00 51.59 87 ALA A C 1
ATOM 692 O O . ALA A 1 87 ? 11.012 7.112 -19.826 1.00 51.59 87 ALA A O 1
ATOM 693 N N . GLY A 1 88 ? 9.024 7.927 -19.144 1.00 54.53 88 GLY A N 1
ATOM 694 C CA . GLY A 1 88 ? 8.368 7.935 -20.458 1.00 54.53 88 GLY A CA 1
ATOM 695 C C . GLY A 1 88 ? 7.441 6.750 -20.740 1.00 54.53 88 GLY A C 1
ATOM 696 O O . GLY A 1 88 ? 6.840 6.700 -21.810 1.00 54.53 88 GLY A O 1
ATOM 697 N N . ASP A 1 89 ? 7.282 5.815 -19.801 1.00 61.28 89 ASP A N 1
ATOM 698 C CA . ASP A 1 89 ? 6.358 4.696 -19.977 1.00 61.28 89 ASP A CA 1
ATOM 699 C C . ASP A 1 89 ? 4.897 5.134 -19.850 1.00 61.28 89 ASP A C 1
ATOM 701 O O . ASP A 1 89 ? 4.490 5.709 -18.838 1.00 61.28 89 ASP A O 1
ATOM 705 N N . SER A 1 90 ? 4.085 4.805 -20.859 1.00 69.31 90 SER A N 1
ATOM 706 C CA . SER A 1 90 ? 2.633 4.976 -20.793 1.00 69.31 90 SER A CA 1
ATOM 707 C C . SER A 1 90 ? 2.056 4.191 -19.603 1.00 69.31 90 SER A C 1
ATOM 709 O O . SER A 1 90 ? 2.557 3.097 -19.298 1.00 69.31 90 SER A O 1
ATOM 711 N N . PRO A 1 91 ? 0.982 4.683 -18.955 1.00 70.12 91 PRO A N 1
ATOM 712 C CA . PRO A 1 91 ? 0.331 3.991 -17.843 1.00 70.12 91 PRO A CA 1
ATOM 713 C C . PRO A 1 91 ? 0.037 2.520 -18.161 1.00 70.12 91 PRO A C 1
ATOM 715 O O . PRO A 1 91 ? 0.257 1.644 -17.328 1.00 70.12 91 PRO A O 1
ATOM 718 N N . GLU A 1 92 ? -0.382 2.228 -19.392 1.00 73.56 92 GLU A N 1
ATOM 719 C CA . GLU A 1 92 ? -0.669 0.881 -19.877 1.00 73.56 92 GLU A CA 1
ATOM 720 C C . GLU A 1 92 ? 0.559 -0.030 -19.860 1.00 73.56 92 GLU A C 1
ATOM 722 O O . GLU A 1 92 ? 0.439 -1.178 -19.440 1.00 73.56 92 GLU A O 1
ATOM 727 N N . ARG A 1 93 ? 1.734 0.462 -20.273 1.00 77.81 93 ARG A N 1
ATOM 728 C CA . ARG A 1 93 ? 2.980 -0.323 -20.281 1.00 77.81 93 ARG A CA 1
ATOM 729 C C . ARG A 1 93 ? 3.429 -0.651 -18.868 1.00 77.81 93 ARG A C 1
ATOM 731 O O . ARG A 1 93 ? 3.795 -1.789 -18.590 1.00 77.81 93 ARG A O 1
ATOM 738 N N . LEU A 1 94 ? 3.365 0.328 -17.971 1.00 74.56 94 LEU A N 1
ATOM 739 C CA . LEU A 1 94 ? 3.704 0.135 -16.565 1.00 74.56 94 LEU A CA 1
ATOM 740 C C . LEU A 1 94 ? 2.800 -0.927 -15.917 1.00 74.56 94 LEU A C 1
ATOM 742 O O . LEU A 1 94 ? 3.269 -1.760 -15.144 1.00 74.56 94 LEU A O 1
ATOM 746 N N . LEU A 1 95 ? 1.513 -0.915 -16.277 1.00 76.44 95 LEU A N 1
ATOM 747 C CA . LEU A 1 95 ? 0.525 -1.893 -15.833 1.00 76.44 95 LEU A CA 1
ATOM 748 C C . LEU A 1 95 ? 0.837 -3.298 -16.337 1.00 76.44 95 LEU A C 1
ATOM 750 O O . LEU A 1 95 ? 0.867 -4.218 -15.531 1.00 76.44 95 LEU A O 1
ATOM 754 N N . GLU A 1 96 ? 1.111 -3.466 -17.632 1.00 80.25 96 GLU A N 1
ATOM 755 C CA . GLU A 1 96 ? 1.477 -4.775 -18.191 1.00 80.25 96 GLU A CA 1
ATOM 756 C C . GLU A 1 96 ? 2.727 -5.340 -17.509 1.00 80.25 96 GLU A C 1
ATOM 758 O O . GLU A 1 96 ? 2.751 -6.508 -17.129 1.00 80.25 96 GLU A O 1
ATOM 763 N N . ARG A 1 97 ? 3.743 -4.499 -17.267 1.00 78.69 97 ARG A N 1
ATOM 764 C CA . ARG A 1 97 ? 4.952 -4.908 -16.533 1.00 78.69 97 ARG A CA 1
ATOM 765 C C . ARG A 1 97 ? 4.630 -5.345 -15.106 1.00 78.69 97 ARG A C 1
ATOM 767 O O . ARG A 1 97 ? 5.137 -6.365 -14.659 1.00 78.69 97 ARG A O 1
ATOM 774 N N . ALA A 1 98 ? 3.796 -4.587 -14.399 1.00 78.69 98 ALA A N 1
ATOM 775 C CA . ALA A 1 98 ? 3.391 -4.900 -13.032 1.00 78.69 98 ALA A CA 1
ATOM 776 C C . ALA A 1 98 ? 2.504 -6.153 -12.934 1.00 78.69 98 ALA A C 1
ATOM 778 O O . ALA A 1 98 ? 2.542 -6.844 -11.919 1.00 78.69 98 ALA A O 1
ATOM 779 N N . LEU A 1 99 ? 1.713 -6.447 -13.968 1.00 80.06 99 LEU A N 1
ATOM 780 C CA . LEU A 1 99 ? 0.926 -7.677 -14.072 1.00 80.06 99 LEU A CA 1
ATOM 781 C C . LEU A 1 99 ? 1.820 -8.889 -14.364 1.00 80.06 99 LEU A C 1
ATOM 783 O O . LEU A 1 99 ? 1.599 -9.952 -13.790 1.00 80.06 99 LEU A O 1
ATOM 787 N N . ALA A 1 100 ? 2.829 -8.721 -15.224 1.00 82.06 100 ALA A N 1
ATOM 788 C CA . ALA A 1 100 ? 3.772 -9.777 -15.584 1.00 82.06 100 ALA A CA 1
ATOM 789 C C . ALA A 1 100 ? 4.779 -10.089 -14.463 1.00 82.06 100 ALA A C 1
ATOM 791 O O . ALA A 1 100 ? 5.059 -11.252 -14.189 1.00 82.06 100 ALA A O 1
ATOM 792 N N . GLU A 1 101 ? 5.310 -9.063 -13.793 1.00 81.19 101 GLU A N 1
ATOM 793 C CA . GLU A 1 101 ? 6.240 -9.198 -12.666 1.00 81.19 101 GLU A CA 1
ATOM 794 C C . GLU A 1 101 ? 5.782 -8.302 -11.505 1.00 81.19 101 GLU A C 1
ATOM 796 O O . GLU A 1 101 ? 6.291 -7.194 -11.318 1.00 81.19 101 GLU A O 1
ATOM 801 N N . PRO A 1 102 ? 4.842 -8.770 -10.665 1.00 80.62 102 PRO A N 1
ATOM 802 C CA . PRO A 1 102 ? 4.365 -8.019 -9.507 1.00 80.62 102 PRO A CA 1
ATOM 803 C C . PRO A 1 102 ? 5.479 -7.647 -8.517 1.00 80.62 102 PRO A C 1
ATOM 805 O O . PRO A 1 102 ? 5.307 -6.719 -7.729 1.00 80.62 102 PRO A O 1
ATOM 808 N N . ARG A 1 103 ? 6.638 -8.328 -8.536 1.00 80.38 103 ARG A N 1
ATOM 809 C CA . ARG A 1 103 ? 7.761 -8.038 -7.626 1.00 80.38 103 ARG A CA 1
ATOM 810 C C . ARG A 1 103 ? 8.497 -6.731 -7.940 1.00 80.38 103 ARG A C 1
ATOM 812 O O . ARG A 1 103 ? 9.281 -6.288 -7.101 1.00 80.38 103 ARG A O 1
ATOM 819 N N . ILE A 1 104 ? 8.258 -6.103 -9.098 1.00 79.50 104 ILE A N 1
ATOM 820 C CA . ILE A 1 104 ? 8.759 -4.740 -9.370 1.00 79.50 104 ILE A CA 1
ATOM 821 C C . ILE A 1 104 ? 7.943 -3.664 -8.640 1.00 79.50 104 ILE A C 1
ATOM 823 O O . ILE A 1 104 ? 8.402 -2.528 -8.499 1.00 79.50 104 ILE A O 1
ATOM 827 N N . LEU A 1 105 ? 6.724 -4.001 -8.201 1.00 82.62 105 LEU A N 1
ATOM 828 C CA . LEU A 1 105 ? 5.870 -3.079 -7.467 1.00 82.62 105 LEU A CA 1
ATOM 829 C C . LEU A 1 105 ? 6.453 -2.822 -6.084 1.00 82.62 105 LEU A C 1
ATOM 831 O O . LEU A 1 105 ? 6.913 -3.726 -5.379 1.00 82.62 105 LEU A O 1
ATOM 835 N N . ARG A 1 106 ? 6.361 -1.570 -5.653 1.00 84.75 106 ARG A N 1
ATOM 836 C CA . ARG A 1 106 ? 6.657 -1.216 -4.276 1.00 84.75 106 ARG A CA 1
ATOM 837 C C . ARG A 1 106 ? 5.499 -1.705 -3.405 1.00 84.75 106 ARG A C 1
ATOM 839 O O . ARG A 1 106 ? 4.375 -1.237 -3.520 1.00 84.75 106 ARG A O 1
ATOM 846 N N . THR A 1 107 ? 5.751 -2.687 -2.549 1.00 88.12 107 THR A N 1
ATOM 847 C CA . THR A 1 107 ? 4.738 -3.253 -1.645 1.00 88.12 107 THR A CA 1
ATOM 848 C C . THR A 1 107 ? 5.014 -2.862 -0.196 1.00 88.12 107 THR A C 1
ATOM 850 O O . THR A 1 107 ? 6.185 -2.761 0.176 1.00 88.12 107 THR A O 1
ATOM 853 N N . PRO A 1 108 ? 3.984 -2.708 0.653 1.00 91.38 108 PRO A N 1
ATOM 854 C CA . PRO A 1 108 ? 2.566 -2.969 0.385 1.00 91.38 108 PRO A CA 1
ATOM 855 C C . PRO A 1 108 ? 1.859 -1.826 -0.355 1.00 91.38 108 PRO A C 1
ATOM 857 O O . PRO A 1 108 ? 2.153 -0.658 -0.125 1.00 91.38 108 PRO A O 1
ATOM 860 N N . LEU A 1 109 ? 0.880 -2.156 -1.196 1.00 90.38 109 LEU A N 1
ATOM 861 C CA . LEU A 1 109 ? -0.101 -1.196 -1.700 1.00 90.38 109 LEU A CA 1
ATOM 862 C C . LEU A 1 109 ? -1.261 -1.168 -0.705 1.00 90.38 109 LEU A C 1
ATOM 864 O O . LEU A 1 109 ? -1.950 -2.167 -0.516 1.00 90.38 109 LEU A O 1
ATOM 868 N N . VAL A 1 110 ? -1.475 -0.041 -0.040 1.00 91.62 110 VAL A N 1
ATOM 869 C CA . VAL A 1 110 ? -2.518 0.104 0.976 1.00 91.62 110 VAL A CA 1
ATOM 870 C C . VAL A 1 110 ? -3.600 1.029 0.454 1.00 91.62 110 VAL A C 1
ATOM 872 O O . VAL A 1 110 ? -3.323 2.131 -0.015 1.00 91.62 110 VAL A O 1
ATOM 875 N N . ARG A 1 111 ? -4.853 0.601 0.566 1.00 89.06 111 ARG A N 1
ATOM 876 C CA . ARG A 1 111 ? -6.028 1.371 0.172 1.00 89.06 111 ARG A CA 1
ATOM 877 C C . ARG A 1 111 ? -6.981 1.525 1.345 1.00 89.06 111 ARG A C 1
ATOM 879 O O . ARG A 1 111 ? -7.342 0.550 1.991 1.00 89.06 111 ARG A O 1
ATOM 886 N N . CYS A 1 112 ? -7.456 2.744 1.555 1.00 88.19 112 CYS A N 1
ATOM 887 C CA . CYS A 1 112 ? -8.4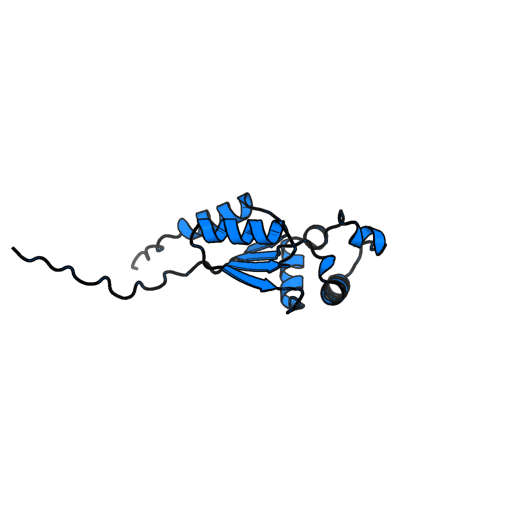71 3.087 2.541 1.00 88.19 112 CYS A CA 1
ATOM 888 C C . CYS A 1 112 ? -9.556 3.932 1.856 1.00 88.19 112 CYS A C 1
ATOM 890 O O . CYS A 1 112 ? -9.399 5.136 1.651 1.00 88.19 112 CYS A O 1
ATOM 892 N N . GLY A 1 113 ? -10.646 3.294 1.417 1.00 84.25 113 GLY A N 1
ATOM 893 C CA . GLY A 1 113 ? -11.702 3.959 0.643 1.00 84.25 113 GLY A CA 1
ATOM 894 C C . GLY A 1 113 ? -11.188 4.549 -0.681 1.00 84.25 113 GLY A C 1
ATOM 895 O O . GLY A 1 113 ? -10.914 3.809 -1.632 1.00 84.25 113 GLY A O 1
ATOM 896 N N . GLN A 1 114 ? -11.081 5.883 -0.741 1.00 81.50 114 GLN A N 1
ATOM 897 C CA . GLN A 1 114 ? -10.551 6.647 -1.884 1.00 81.50 114 GLN A CA 1
ATOM 898 C C . GLN A 1 114 ? -9.062 7.010 -1.742 1.00 81.50 114 GLN A C 1
ATOM 900 O O . GLN A 1 114 ? -8.466 7.540 -2.684 1.00 81.50 114 GLN A O 1
ATOM 905 N N . GLN A 1 115 ? -8.475 6.773 -0.569 1.00 88.19 115 GLN A N 1
ATOM 906 C CA . GLN A 1 115 ? -7.077 7.060 -0.272 1.00 88.19 115 GLN A CA 1
ATOM 907 C C . GLN A 1 115 ? -6.229 5.829 -0.580 1.00 88.19 115 GLN A C 1
ATOM 909 O O . GLN A 1 115 ? -6.656 4.694 -0.356 1.00 88.19 115 GLN A O 1
ATOM 914 N N . VAL A 1 116 ? -5.039 6.062 -1.121 1.00 90.31 116 VAL A N 1
ATOM 915 C CA . VAL A 1 116 ? -4.088 5.017 -1.496 1.00 90.31 116 VAL A CA 1
ATOM 916 C C . VAL A 1 116 ? -2.684 5.431 -1.075 1.00 90.31 116 VAL A C 1
ATOM 918 O O . VAL A 1 116 ? -2.359 6.614 -1.085 1.00 90.31 116 VAL A O 1
ATOM 921 N N . ALA A 1 117 ? -1.877 4.458 -0.677 1.00 90.62 117 ALA A N 1
ATOM 922 C CA . ALA A 1 117 ? -0.489 4.618 -0.273 1.00 90.62 117 ALA A CA 1
ATOM 923 C C . ALA A 1 117 ? 0.298 3.400 -0.744 1.00 90.62 117 ALA A C 1
ATOM 925 O O . ALA A 1 117 ? -0.261 2.320 -0.944 1.00 90.62 117 ALA A O 1
ATOM 926 N N . VAL A 1 118 ? 1.597 3.587 -0.923 1.00 89.06 118 VAL A N 1
ATOM 927 C CA . VAL A 1 118 ? 2.505 2.573 -1.446 1.00 89.06 118 VAL A CA 1
ATOM 928 C C . VAL A 1 118 ? 3.731 2.503 -0.543 1.00 89.06 118 VAL A C 1
ATOM 930 O O . VAL A 1 118 ? 4.275 3.535 -0.159 1.00 89.06 118 VAL A O 1
ATOM 933 N N . GLY A 1 119 ? 4.173 1.290 -0.218 1.00 88.56 119 GLY A N 1
ATOM 934 C CA . GLY A 1 119 ? 5.271 1.058 0.713 1.00 88.56 119 GLY A CA 1
ATOM 935 C C . GLY A 1 119 ? 4.860 1.241 2.176 1.00 88.56 119 GLY A C 1
ATOM 936 O O . GLY A 1 119 ? 3.680 1.348 2.511 1.00 88.56 119 GLY A O 1
ATOM 937 N N . HIS A 1 120 ? 5.844 1.226 3.074 1.00 87.50 120 HIS A N 1
ATOM 938 C CA . HIS A 1 120 ? 5.616 1.415 4.505 1.00 87.50 120 HIS A CA 1
ATOM 939 C C . HIS A 1 120 ? 5.407 2.903 4.835 1.00 87.50 120 HIS A C 1
ATOM 941 O O . HIS A 1 120 ? 6.358 3.675 4.786 1.00 87.50 120 HIS A O 1
ATOM 947 N N . ALA A 1 121 ? 4.173 3.294 5.175 1.00 88.00 121 ALA A N 1
ATOM 948 C CA . ALA A 1 121 ? 3.788 4.688 5.433 1.00 88.00 121 ALA A CA 1
ATOM 949 C C . ALA A 1 121 ? 2.890 4.825 6.688 1.00 88.00 121 ALA A C 1
ATOM 951 O O . ALA A 1 121 ? 1.720 5.208 6.578 1.00 88.00 121 ALA A O 1
ATOM 952 N N . PRO A 1 122 ? 3.403 4.501 7.893 1.00 88.38 122 PRO A N 1
ATOM 953 C CA . PRO A 1 122 ? 2.615 4.483 9.131 1.00 88.38 122 PRO A CA 1
ATOM 954 C C . PRO A 1 122 ? 2.019 5.845 9.497 1.00 88.38 122 PRO A C 1
ATOM 956 O O . PRO A 1 122 ? 0.902 5.902 10.010 1.00 88.38 122 PRO A O 1
ATOM 959 N N . GLU A 1 123 ? 2.717 6.936 9.190 1.00 89.56 123 GLU A N 1
ATOM 960 C CA . GLU A 1 123 ? 2.242 8.304 9.426 1.00 89.56 123 GLU A CA 1
ATOM 961 C C . GLU A 1 123 ? 1.004 8.615 8.574 1.00 89.56 123 GLU A C 1
ATOM 963 O O . GLU A 1 123 ? -0.022 9.061 9.089 1.00 89.56 123 GLU A O 1
ATOM 968 N N . THR A 1 124 ? 1.056 8.286 7.278 1.00 90.12 124 THR A N 1
ATOM 969 C CA . THR A 1 124 ? -0.069 8.454 6.350 1.00 90.12 124 THR A CA 1
ATOM 970 C C . THR A 1 124 ? -1.275 7.621 6.776 1.00 90.12 124 THR A C 1
ATOM 972 O O . THR A 1 124 ? -2.399 8.121 6.808 1.00 90.12 124 THR A O 1
ATOM 975 N N . TRP A 1 125 ? -1.057 6.357 7.147 1.00 90.19 125 TRP A N 1
ATOM 976 C CA . TRP A 1 125 ? -2.130 5.484 7.622 1.00 90.19 125 TRP A CA 1
ATOM 977 C C . TRP A 1 125 ? -2.745 6.001 8.922 1.00 90.19 125 TRP A C 1
ATOM 979 O O . TRP A 1 125 ? -3.966 6.011 9.063 1.00 90.19 125 TRP A O 1
ATOM 989 N N . GLY A 1 126 ? -1.910 6.468 9.854 1.00 88.62 126 GLY A N 1
ATOM 990 C CA . GLY A 1 126 ? -2.349 7.099 11.094 1.00 88.62 126 GLY A CA 1
ATOM 991 C C . GLY A 1 126 ? -3.240 8.310 10.832 1.00 88.62 126 GLY A C 1
ATOM 992 O O . GLY A 1 126 ? -4.325 8.396 11.404 1.00 88.62 126 GLY A O 1
ATOM 993 N N . ALA A 1 127 ? -2.845 9.185 9.903 1.00 89.25 127 ALA A N 1
ATOM 994 C CA . ALA A 1 127 ? -3.636 10.348 9.510 1.00 89.25 127 ALA A CA 1
ATOM 995 C C . ALA A 1 127 ? -5.006 9.961 8.927 1.00 89.25 127 ALA A C 1
ATOM 997 O O . ALA A 1 127 ? -6.015 10.586 9.253 1.00 89.25 127 ALA A O 1
ATOM 998 N N . TRP A 1 128 ? -5.083 8.907 8.106 1.00 88.19 128 TRP A N 1
ATOM 999 C CA . TRP A 1 128 ? -6.361 8.420 7.571 1.00 88.19 128 TRP A CA 1
ATOM 1000 C C . TRP A 1 128 ? -7.288 7.902 8.665 1.00 88.19 128 TRP A C 1
ATOM 1002 O O . TRP A 1 128 ? -8.477 8.216 8.662 1.00 88.19 128 TRP A O 1
ATOM 1012 N N . LEU A 1 129 ? -6.744 7.124 9.605 1.00 84.38 129 LEU A N 1
ATOM 1013 C CA . LEU A 1 129 ? -7.503 6.590 10.733 1.00 84.38 129 LEU A CA 1
ATOM 1014 C C . LEU A 1 129 ? -7.970 7.707 11.669 1.00 84.38 129 LEU A C 1
ATOM 1016 O O . LEU A 1 129 ? -9.125 7.693 12.085 1.00 84.38 129 LEU A O 1
ATOM 1020 N N . ALA A 1 130 ? -7.121 8.700 11.939 1.00 84.31 130 ALA A N 1
ATOM 1021 C CA . ALA A 1 130 ? -7.485 9.880 12.716 1.00 84.31 130 ALA A CA 1
ATOM 1022 C C . ALA A 1 130 ? -8.597 10.683 12.024 1.00 84.31 130 ALA A C 1
ATOM 1024 O O . ALA A 1 130 ? -9.612 10.983 12.645 1.00 84.31 130 ALA A O 1
ATOM 1025 N N . ALA A 1 131 ? -8.474 10.951 10.720 1.00 80.25 131 ALA A N 1
ATOM 1026 C CA . ALA A 1 131 ? -9.494 11.661 9.946 1.00 80.25 131 ALA A CA 1
ATOM 1027 C C . ALA A 1 131 ? -10.809 10.869 9.813 1.00 80.25 131 ALA A C 1
ATOM 1029 O O . ALA A 1 131 ? -11.890 11.450 9.713 1.00 80.25 131 ALA A O 1
ATOM 1030 N N . ALA A 1 132 ? -10.744 9.536 9.789 1.00 71.44 132 ALA A N 1
ATOM 1031 C CA . ALA A 1 132 ? -11.924 8.682 9.772 1.00 71.44 132 ALA A CA 1
ATOM 1032 C C . ALA A 1 132 ? -12.591 8.562 11.152 1.00 71.44 132 ALA A C 1
ATOM 1034 O O . ALA A 1 132 ? -13.815 8.523 11.211 1.00 71.44 132 ALA A O 1
ATOM 1035 N N . GLY A 1 133 ? -11.813 8.559 12.239 1.00 64.19 133 GLY A N 1
ATOM 1036 C CA . GLY A 1 133 ? -12.310 8.576 13.619 1.00 64.19 133 GLY A CA 1
ATOM 1037 C C . GLY A 1 133 ? -12.837 9.943 14.070 1.00 64.19 133 GLY A C 1
ATOM 1038 O O . GLY A 1 133 ? -13.784 9.999 14.846 1.00 64.19 133 GLY A O 1
ATOM 1039 N N . ALA A 1 134 ? -12.292 11.041 13.535 1.00 49.59 134 ALA A N 1
ATOM 1040 C CA . ALA A 1 134 ? -12.783 12.404 13.761 1.00 49.59 134 ALA A CA 1
ATOM 1041 C C . A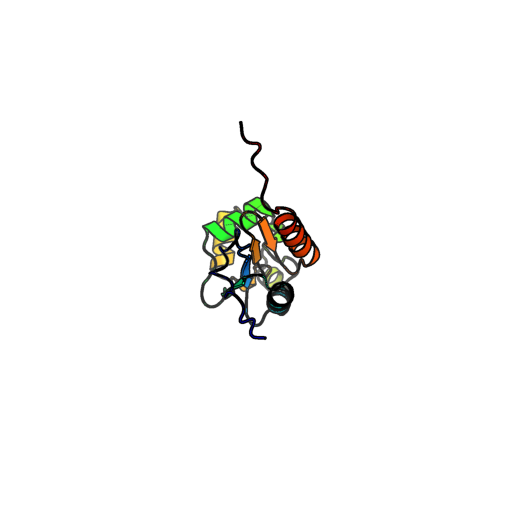LA A 1 134 ? -14.156 12.656 13.114 1.00 49.59 134 ALA A C 1
ATOM 1043 O O . ALA A 1 134 ? -14.901 13.527 13.558 1.00 49.59 134 ALA A O 1
ATOM 1044 N N . ARG A 1 135 ? -14.540 11.851 12.112 1.00 47.66 135 ARG A N 1
ATOM 1045 C CA . ARG A 1 135 ? -15.922 11.760 11.618 1.00 47.66 135 ARG A CA 1
ATOM 1046 C C . ARG A 1 135 ? -16.768 10.884 12.552 1.00 47.66 135 ARG A C 1
ATOM 1048 O O . ARG A 1 135 ? -17.341 9.878 12.139 1.00 47.66 135 ARG A O 1
ATOM 1055 N N . GLY A 1 136 ? -16.865 11.284 13.822 1.00 40.56 136 GLY A N 1
ATOM 1056 C CA . GLY A 1 136 ? -18.040 10.963 14.637 1.00 40.56 136 GLY A CA 1
ATOM 1057 C C . GLY A 1 136 ? -19.296 11.497 13.935 1.00 40.56 136 GLY A C 1
ATOM 1058 O O . GLY A 1 136 ? -19.160 12.407 13.115 1.00 40.56 136 GLY A O 1
ATOM 1059 N N . PRO A 1 137 ? -20.484 10.902 14.164 1.00 44.78 137 PRO A N 1
ATOM 1060 C CA . PRO A 1 137 ? -21.657 11.099 13.317 1.00 44.78 137 PRO A CA 1
ATOM 1061 C C . PRO A 1 137 ? -21.874 12.589 13.090 1.00 44.78 137 PRO A C 1
ATOM 1063 O O . PRO A 1 137 ? -22.153 13.323 14.034 1.00 44.78 137 PRO A O 1
ATOM 1066 N N . SER A 1 138 ? -21.696 13.028 11.844 1.00 47.81 138 SER A N 1
ATOM 1067 C CA . SER A 1 138 ? -22.085 14.360 11.414 1.00 47.81 138 SER A CA 1
ATOM 1068 C C . SER A 1 138 ? -23.541 14.535 11.822 1.00 47.81 138 SER A C 1
ATOM 1070 O O . SER A 1 138 ? -24.429 13.904 11.239 1.00 47.81 138 SER A O 1
ATOM 1072 N N . GLY A 1 139 ? -23.763 15.317 12.878 1.00 44.47 139 GLY A N 1
ATOM 1073 C CA . GLY A 1 139 ? -25.084 15.763 13.266 1.00 44.47 139 GLY A CA 1
ATOM 1074 C C . GLY A 1 139 ? -25.705 16.413 12.042 1.00 44.47 139 GLY A C 1
ATOM 1075 O O . GLY A 1 139 ? -25.152 17.361 11.489 1.00 44.47 139 GLY A O 1
ATOM 1076 N N . ARG A 1 140 ? -26.822 15.857 11.575 1.00 44.56 140 ARG A N 1
ATOM 1077 C CA . ARG A 1 140 ? -27.713 16.581 10.672 1.00 44.56 140 ARG A CA 1
ATOM 1078 C C . ARG A 1 140 ? -28.182 17.821 11.440 1.00 44.56 140 ARG A C 1
ATOM 1080 O O . ARG A 1 140 ? -28.757 17.623 12.511 1.00 44.56 140 ARG A O 1
ATOM 1087 N N . PRO A 1 141 ? -28.012 19.060 10.952 1.00 44.88 141 PRO A N 1
ATOM 1088 C CA . PRO A 1 141 ? -28.950 20.094 11.343 1.00 44.88 141 PRO A CA 1
ATOM 1089 C C . PRO A 1 141 ? -30.299 19.702 10.731 1.00 44.88 141 PRO A C 1
ATOM 1091 O O . PRO A 1 141 ? -30.405 19.463 9.527 1.00 44.88 141 PRO A O 1
ATOM 1094 N N . ALA A 1 142 ? -31.298 19.512 11.588 1.00 48.19 142 ALA A N 1
ATOM 1095 C CA . ALA A 1 142 ? -32.681 19.424 11.159 1.00 48.19 142 ALA A CA 1
ATOM 1096 C C . ALA A 1 142 ? -33.070 20.777 10.547 1.00 48.19 142 ALA A C 1
ATOM 1098 O O . ALA A 1 142 ? -32.847 21.816 11.168 1.00 48.19 142 ALA A O 1
ATOM 1099 N N . GLY A 1 143 ? -33.601 20.735 9.330 1.00 50.12 143 GLY A N 1
ATOM 1100 C CA . GLY A 1 143 ? -34.222 21.837 8.609 1.00 50.12 143 GLY A CA 1
ATOM 1101 C C . GLY A 1 143 ? -35.349 21.264 7.773 1.00 50.12 143 GLY A C 1
ATOM 1102 O O . GLY A 1 143 ? -35.148 20.137 7.255 1.00 50.12 143 GLY A O 1
#

pLDDT: mean 74.76, std 15.82, range [38.03, 92.19]

Radius of gyration: 19.54 Å; Cα contacts (8 Å, |Δi|>4): 167; chains: 1; bounding box: 53×38×66 Å

Secondary structure (DSSP, 8-state):
----PPP-------S--EEEEEE-TT-HHHHHHHHHHHHTT-EEEEEETTTSPPPHHHHHHHHHHH-HHHHB-TTSHHHHHTT---TT--HHHHHHHHHH-GGGB-S-EEEETTEEEESS-HHHHHHHHHHHHH----PPPP-